Protein AF-A0A7X4XI53-F1 (afdb_monomer_lite)

Radius of gyration: 12.76 Å; chains: 1; bounding box: 34×25×29 Å

Sequence (64 aa):
MKNFTEQEMADCTKAYDLGFEASKNQFDRKTNPYEIFSHEASCWREGFSDCETLKQRGLLNHNE

Foldseek 3Di:
DDDDDPVNVVLLVVLLVQLLVCLVVVHDLVPSPDDCPDSSNVSSPNSVVVNVVCVVVVNPDPDD

pLDDT: mean 90.8, std 12.65, range [43.44, 98.5]

Structure (mmCIF, N/CA/C/O backbone):
data_AF-A0A7X4XI53-F1
#
_entry.id   AF-A0A7X4XI53-F1
#
loop_
_atom_site.group_PDB
_atom_site.id
_atom_site.type_symbol
_atom_site.label_atom_id
_atom_site.label_alt_id
_atom_site.label_comp_id
_atom_site.label_asym_id
_atom_site.label_entity_id
_atom_site.label_seq_id
_atom_site.pdbx_PDB_ins_code
_atom_site.Cartn_x
_atom_site.Cartn_y
_atom_site.Cartn_z
_atom_site.occupancy
_atom_site.B_iso_or_equiv
_atom_site.auth_seq_id
_atom_site.auth_comp_id
_atom_site.auth_asym_id
_atom_site.auth_atom_id
_atom_site.pdbx_PDB_model_num
ATOM 1 N N . MET A 1 1 ? 22.898 -9.379 -1.746 1.00 51.97 1 MET A N 1
ATOM 2 C CA . MET A 1 1 ? 21.699 -8.565 -1.456 1.00 51.97 1 MET A CA 1
ATOM 3 C C . MET A 1 1 ? 21.434 -7.730 -2.693 1.00 51.97 1 MET A C 1
ATOM 5 O O . MET A 1 1 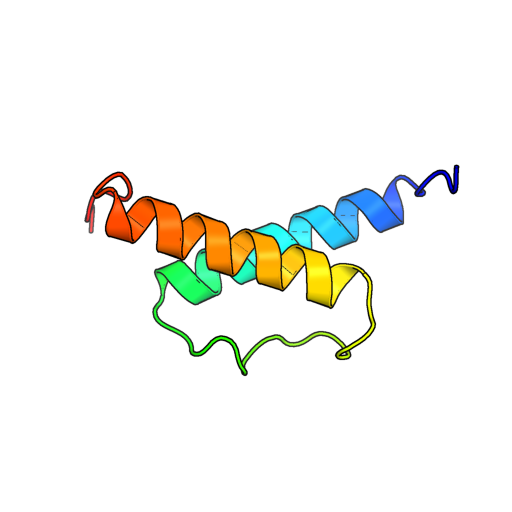? 22.392 -7.189 -3.232 1.00 51.97 1 MET A O 1
ATOM 9 N N . LYS A 1 2 ? 20.207 -7.731 -3.222 1.00 70.50 2 LYS A N 1
ATOM 10 C CA . LYS A 1 2 ? 19.864 -6.898 -4.379 1.00 70.50 2 LYS A CA 1
ATOM 11 C C . LYS A 1 2 ? 19.726 -5.467 -3.855 1.00 70.50 2 LYS A C 1
ATOM 13 O O . LYS A 1 2 ? 18.922 -5.244 -2.958 1.00 70.50 2 LYS A O 1
ATOM 18 N N . ASN A 1 3 ? 20.559 -4.549 -4.336 1.00 77.81 3 ASN A N 1
ATOM 19 C CA . ASN A 1 3 ? 20.419 -3.138 -3.994 1.00 77.81 3 ASN A CA 1
ATOM 20 C C . ASN A 1 3 ? 19.288 -2.577 -4.852 1.00 77.81 3 ASN A C 1
ATOM 22 O O . ASN A 1 3 ? 19.348 -2.701 -6.075 1.00 77.81 3 ASN A O 1
ATOM 26 N N . PHE A 1 4 ? 18.266 -2.018 -4.211 1.00 79.25 4 PHE A N 1
ATOM 27 C CA . PHE A 1 4 ? 17.232 -1.277 -4.917 1.00 79.25 4 PHE A CA 1
ATOM 28 C C . PHE A 1 4 ? 17.804 0.052 -5.394 1.00 79.25 4 PHE A C 1
ATOM 30 O O . PHE A 1 4 ? 18.614 0.687 -4.712 1.00 79.25 4 PHE A O 1
ATOM 37 N N . THR A 1 5 ? 17.392 0.459 -6.582 1.00 91.31 5 THR A N 1
ATOM 38 C CA . THR A 1 5 ? 17.648 1.800 -7.093 1.00 91.31 5 THR A CA 1
ATOM 39 C C . THR A 1 5 ? 16.837 2.828 -6.304 1.00 91.31 5 THR A C 1
ATOM 41 O O . THR A 1 5 ? 15.811 2.511 -5.701 1.00 91.31 5 THR A O 1
ATOM 44 N N . GLU A 1 6 ? 17.271 4.088 -6.335 1.00 92.88 6 GLU A N 1
ATOM 45 C CA . GLU A 1 6 ? 16.509 5.199 -5.747 1.00 92.88 6 GLU A CA 1
ATOM 46 C C . GLU A 1 6 ? 15.091 5.287 -6.321 1.00 92.88 6 GLU A C 1
ATOM 48 O O . GLU A 1 6 ? 14.144 5.566 -5.590 1.00 92.88 6 GLU A O 1
ATOM 53 N N . GLN A 1 7 ? 14.939 4.974 -7.610 1.00 92.00 7 GLN A N 1
ATOM 54 C CA . GLN A 1 7 ? 13.646 4.949 -8.283 1.00 92.00 7 GLN A CA 1
ATOM 55 C C . GLN A 1 7 ? 12.747 3.822 -7.757 1.00 92.00 7 GLN A C 1
ATOM 57 O O . GLN A 1 7 ? 11.601 4.083 -7.408 1.00 92.00 7 GLN A O 1
ATOM 62 N N . GLU A 1 8 ? 13.269 2.598 -7.624 1.00 90.69 8 GLU A N 1
ATOM 63 C CA . GLU A 1 8 ? 12.508 1.468 -7.064 1.00 90.69 8 GLU A CA 1
ATOM 64 C C . GLU A 1 8 ? 12.071 1.740 -5.616 1.00 90.69 8 GLU A C 1
ATOM 66 O O . GLU A 1 8 ? 10.945 1.414 -5.241 1.00 90.69 8 GLU A O 1
ATOM 71 N N . MET A 1 9 ? 12.923 2.383 -4.807 1.00 93.44 9 MET A N 1
ATOM 72 C CA . MET A 1 9 ? 12.545 2.810 -3.455 1.00 93.44 9 MET A CA 1
ATOM 73 C C . MET A 1 9 ? 11.455 3.886 -3.489 1.00 93.44 9 MET A C 1
ATOM 75 O O . MET A 1 9 ? 10.486 3.793 -2.741 1.00 93.44 9 MET A O 1
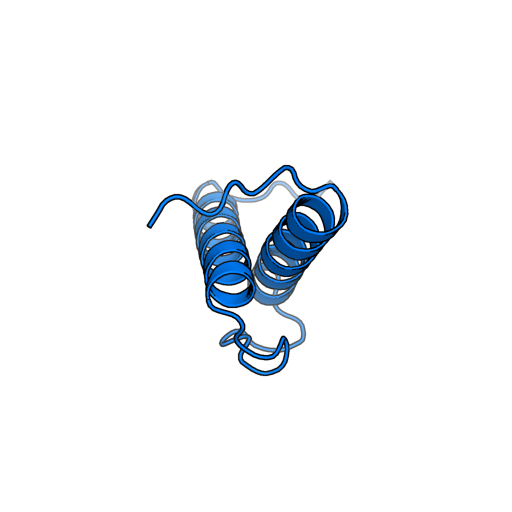ATOM 79 N N . ALA A 1 10 ? 11.575 4.886 -4.367 1.00 95.38 10 ALA A N 1
ATOM 80 C CA . ALA A 1 10 ? 10.576 5.944 -4.502 1.00 95.38 10 ALA A CA 1
ATOM 81 C C . ALA A 1 10 ? 9.211 5.404 -4.957 1.00 95.38 10 ALA A C 1
ATOM 83 O O . ALA A 1 10 ? 8.176 5.850 -4.459 1.00 95.38 10 ALA A O 1
ATOM 84 N N . ASP A 1 11 ? 9.194 4.442 -5.878 1.00 95.75 11 ASP A N 1
ATOM 85 C CA . ASP A 1 11 ? 7.958 3.825 -6.361 1.00 95.75 11 ASP A CA 1
ATOM 86 C C . ASP A 1 11 ? 7.335 2.906 -5.304 1.00 95.75 11 ASP A C 1
ATOM 88 O O . ASP A 1 11 ? 6.117 2.935 -5.119 1.00 95.75 11 ASP A O 1
ATOM 92 N N . CYS A 1 12 ? 8.154 2.193 -4.525 1.00 96.12 12 CYS A N 1
ATOM 93 C CA . CYS A 1 12 ? 7.692 1.451 -3.352 1.00 96.12 12 CYS A CA 1
ATOM 94 C C . CYS A 1 12 ? 7.067 2.375 -2.292 1.00 96.12 12 CYS A C 1
ATOM 96 O O . CYS A 1 12 ? 5.968 2.087 -1.821 1.00 96.12 12 CYS A O 1
ATOM 98 N N . THR A 1 13 ? 7.696 3.511 -1.964 1.00 97.44 13 THR A N 1
ATOM 99 C CA . THR A 1 13 ? 7.139 4.491 -1.012 1.00 97.44 13 THR A CA 1
ATOM 100 C C . THR A 1 13 ? 5.792 5.032 -1.487 1.00 97.44 13 THR A C 1
ATOM 102 O O . THR A 1 13 ? 4.827 5.029 -0.730 1.00 97.44 13 THR A O 1
ATOM 105 N N . LYS A 1 14 ? 5.671 5.418 -2.765 1.00 98.12 14 LYS A N 1
ATOM 106 C CA . LYS A 1 14 ? 4.382 5.869 -3.324 1.00 98.12 14 LYS A CA 1
ATOM 107 C C . LYS A 1 14 ? 3.314 4.782 -3.256 1.00 98.12 14 LYS A C 1
ATOM 109 O O . LYS A 1 14 ? 2.159 5.071 -2.950 1.00 98.12 14 LYS A O 1
ATOM 114 N N . ALA A 1 15 ? 3.686 3.541 -3.566 1.00 98.25 15 ALA A N 1
ATOM 115 C CA . ALA A 1 15 ? 2.774 2.410 -3.500 1.00 98.25 15 ALA A CA 1
ATOM 116 C C . ALA A 1 15 ? 2.301 2.166 -2.062 1.00 98.25 15 ALA A C 1
ATOM 118 O O . ALA A 1 15 ? 1.105 1.976 -1.845 1.00 98.25 15 ALA A O 1
ATOM 119 N N . TYR A 1 16 ? 3.213 2.239 -1.090 1.00 98.50 16 TYR A N 1
ATOM 120 C CA . TYR A 1 16 ? 2.908 2.164 0.337 1.00 98.50 16 TYR A CA 1
ATOM 121 C C . TYR A 1 16 ? 1.905 3.244 0.758 1.00 98.50 16 TYR A C 1
ATOM 123 O O . TYR A 1 16 ? 0.845 2.910 1.291 1.00 98.50 16 TYR A O 1
ATOM 131 N N . ASP A 1 17 ? 2.181 4.513 0.446 1.00 98.31 17 ASP A N 1
ATOM 132 C CA . ASP A 1 17 ? 1.310 5.643 0.796 1.00 98.31 17 ASP A CA 1
ATOM 133 C C . ASP A 1 17 ? -0.092 5.480 0.193 1.00 98.31 17 ASP A C 1
ATOM 135 O O . ASP A 1 17 ? -1.108 5.689 0.863 1.00 98.31 17 ASP A O 1
ATOM 139 N N . LEU A 1 18 ? -0.165 5.030 -1.063 1.00 98.31 18 LEU A N 1
ATOM 140 C CA . LEU A 1 18 ? -1.432 4.763 -1.735 1.00 98.31 18 LEU A CA 1
ATOM 141 C C . LEU A 1 18 ? -2.216 3.631 -1.056 1.00 98.31 18 LEU A C 1
ATOM 143 O O . LEU A 1 18 ? -3.440 3.710 -0.956 1.00 98.31 18 LEU A O 1
ATOM 147 N N . GLY A 1 19 ? -1.537 2.585 -0.583 1.00 98.31 19 GLY A N 1
ATOM 148 C CA . GLY A 1 19 ? -2.159 1.492 0.167 1.00 98.31 19 GLY A CA 1
ATOM 149 C C . GLY A 1 19 ? -2.687 1.942 1.520 1.00 98.31 19 GLY A C 1
ATOM 150 O O . GLY A 1 19 ? -3.813 1.603 1.896 1.00 98.31 19 GLY A O 1
ATOM 151 N N . PHE A 1 20 ? -1.910 2.767 2.217 1.00 98.25 20 PHE A N 1
ATOM 152 C CA . PHE A 1 20 ? -2.299 3.357 3.491 1.00 98.25 20 PHE A CA 1
ATOM 153 C C . PHE A 1 20 ? -3.562 4.214 3.352 1.00 98.25 20 PHE A C 1
ATOM 155 O O . PHE A 1 20 ?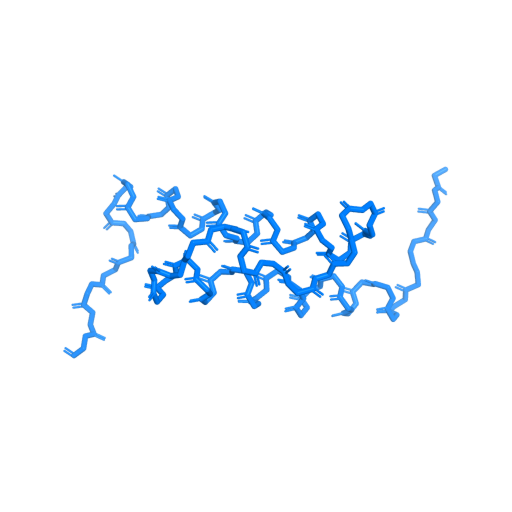 -4.531 4.023 4.094 1.00 98.25 20 PHE A O 1
ATOM 162 N N . GLU A 1 21 ? -3.595 5.114 2.365 1.00 97.38 21 GLU A N 1
ATOM 163 C CA . GLU A 1 21 ? -4.765 5.951 2.087 1.00 97.38 21 GLU A CA 1
ATOM 164 C C . GLU A 1 21 ? -5.953 5.127 1.579 1.00 97.38 21 GLU A C 1
ATOM 166 O O . GLU A 1 21 ? -7.094 5.409 1.950 1.00 97.38 21 GLU A O 1
ATOM 171 N N . ALA A 1 22 ? -5.724 4.068 0.797 1.00 97.69 22 ALA A N 1
ATOM 172 C CA . ALA A 1 22 ? -6.802 3.185 0.365 1.00 97.69 22 ALA A CA 1
ATOM 173 C C . ALA A 1 22 ? -7.504 2.524 1.563 1.00 97.69 22 ALA A C 1
ATOM 175 O O . ALA A 1 22 ? -8.732 2.578 1.679 1.00 97.69 22 ALA A O 1
ATOM 176 N N . SER A 1 23 ? -6.719 1.975 2.496 1.00 96.94 23 SER A N 1
ATOM 177 C CA . SER A 1 23 ? -7.238 1.419 3.748 1.00 96.94 23 SER A CA 1
ATOM 178 C C . SER A 1 23 ? -7.954 2.485 4.565 1.00 96.94 23 SER A C 1
ATOM 180 O O . SER A 1 23 ? -9.082 2.265 5.009 1.00 96.94 23 SER A O 1
ATOM 182 N N . LYS A 1 24 ? -7.355 3.673 4.725 1.00 95.12 24 LYS A N 1
ATOM 183 C CA . LYS A 1 24 ? -7.934 4.809 5.459 1.00 95.12 24 LYS A CA 1
ATOM 184 C C . LYS A 1 24 ? -9.333 5.158 4.949 1.00 95.12 24 LYS A C 1
ATOM 186 O O . LYS A 1 24 ? -10.248 5.214 5.769 1.00 95.12 24 LYS A O 1
ATOM 191 N N . ASN A 1 25 ? -9.503 5.227 3.629 1.00 95.38 25 ASN A N 1
ATOM 192 C CA . ASN A 1 25 ? -10.765 5.494 2.929 1.00 95.38 25 ASN A CA 1
ATOM 193 C C . ASN A 1 25 ? -11.699 4.271 2.787 1.00 95.38 25 ASN A C 1
ATOM 195 O O . ASN A 1 25 ? -12.715 4.359 2.106 1.00 95.38 25 ASN A O 1
ATOM 199 N N . GLN A 1 26 ? -11.397 3.149 3.451 1.00 94.88 26 GLN A N 1
ATOM 200 C CA . GLN A 1 26 ? -12.229 1.936 3.489 1.00 94.88 26 GLN A CA 1
ATOM 201 C C . GLN A 1 26 ? -12.400 1.234 2.128 1.00 94.88 26 GLN A C 1
ATOM 203 O O . GLN A 1 26 ? -13.378 0.516 1.915 1.00 94.88 26 GLN A O 1
ATOM 208 N N . PHE A 1 27 ? -11.449 1.403 1.206 1.00 96.56 27 PHE A N 1
ATOM 209 C CA . PHE A 1 27 ? -11.419 0.601 -0.016 1.00 96.56 27 PHE A CA 1
ATOM 210 C C . PHE A 1 27 ? -11.049 -0.858 0.292 1.00 96.56 27 PHE A C 1
ATOM 212 O O . PHE A 1 27 ? -10.326 -1.146 1.244 1.00 96.56 27 PHE A O 1
ATOM 219 N N . ASP A 1 28 ? -11.543 -1.795 -0.522 1.00 95.75 28 ASP A N 1
ATOM 220 C CA . ASP A 1 28 ? -11.195 -3.215 -0.399 1.00 95.75 28 ASP A CA 1
ATOM 221 C C . ASP A 1 28 ? -9.742 -3.437 -0.848 1.00 95.75 28 ASP A C 1
ATOM 223 O O . ASP A 1 28 ? -9.294 -2.884 -1.849 1.00 95.75 28 ASP A O 1
ATOM 227 N N . ARG A 1 29 ? -9.006 -4.312 -0.160 1.00 92.88 29 ARG A N 1
ATOM 228 C CA . ARG A 1 29 ? -7.624 -4.681 -0.505 1.00 92.88 29 ARG A CA 1
ATOM 229 C C . ARG A 1 29 ? -7.440 -5.125 -1.971 1.00 92.88 29 ARG A C 1
ATOM 231 O O . ARG A 1 29 ? -6.339 -5.024 -2.510 1.00 92.88 29 ARG A O 1
ATOM 238 N N . LYS A 1 30 ? -8.495 -5.623 -2.624 1.00 94.69 30 LYS A N 1
ATOM 239 C CA . LYS A 1 30 ? -8.535 -6.016 -4.046 1.00 94.69 30 LYS A CA 1
ATOM 240 C C . LYS A 1 30 ? -8.373 -4.837 -5.008 1.00 94.69 30 LYS A C 1
ATOM 242 O O . LYS A 1 30 ? -8.105 -5.076 -6.178 1.00 94.69 30 LYS A O 1
ATOM 247 N N . THR A 1 31 ? -8.533 -3.592 -4.551 1.00 95.12 31 THR A N 1
ATOM 248 C CA . THR A 1 31 ? -8.337 -2.392 -5.381 1.00 95.12 31 THR A CA 1
ATOM 249 C C . THR A 1 31 ? -6.865 -2.019 -5.556 1.00 95.12 31 THR A C 1
ATOM 251 O O . THR A 1 31 ? -6.577 -0.941 -6.071 1.00 95.12 31 THR A O 1
ATOM 254 N N . ASN A 1 32 ? -5.934 -2.868 -5.108 1.00 96.69 32 ASN A N 1
ATOM 255 C CA . ASN A 1 32 ? -4.515 -2.711 -5.391 1.00 96.69 32 ASN A CA 1
ATOM 256 C C . ASN A 1 32 ? -4.306 -2.566 -6.916 1.00 96.69 32 ASN A C 1
ATOM 258 O O . ASN A 1 32 ? -4.647 -3.494 -7.651 1.00 96.69 32 ASN A O 1
ATOM 262 N N . PRO A 1 33 ? -3.776 -1.425 -7.398 1.00 96.25 33 PRO A N 1
ATOM 263 C CA . PRO A 1 33 ? -3.667 -1.153 -8.829 1.00 96.25 33 PRO A CA 1
ATOM 264 C C . PRO A 1 33 ? -2.441 -1.807 -9.481 1.00 96.25 33 PRO A C 1
ATOM 266 O O . PRO A 1 33 ? -2.281 -1.717 -10.696 1.00 96.25 33 PRO A O 1
ATOM 269 N N . TYR A 1 34 ? -1.553 -2.413 -8.693 1.00 96.69 34 TYR A N 1
ATOM 270 C CA . TYR A 1 34 ? -0.303 -2.990 -9.172 1.00 96.69 34 TYR A CA 1
ATOM 271 C C . TYR A 1 34 ? -0.461 -4.470 -9.538 1.00 96.69 34 TYR A C 1
ATOM 273 O O . TYR A 1 34 ? -1.246 -5.206 -8.938 1.00 96.69 34 TYR A O 1
ATOM 281 N N . GLU A 1 35 ? 0.350 -4.923 -10.495 1.00 95.69 35 GLU A N 1
ATOM 282 C CA . GLU A 1 35 ? 0.444 -6.334 -10.876 1.00 95.69 35 GLU A CA 1
ATOM 283 C C . GLU A 1 35 ? 0.778 -7.214 -9.661 1.00 95.69 35 GLU A C 1
ATOM 285 O O . GLU A 1 35 ? 1.688 -6.911 -8.895 1.00 95.69 35 GLU A O 1
ATOM 290 N N . ILE A 1 36 ? 0.079 -8.343 -9.498 1.00 90.06 36 ILE A N 1
ATOM 291 C CA . ILE A 1 36 ? 0.056 -9.152 -8.257 1.00 90.06 36 ILE A CA 1
ATOM 292 C C . ILE A 1 36 ? 1.455 -9.508 -7.708 1.00 90.06 36 ILE A C 1
ATOM 294 O O . ILE A 1 36 ? 1.641 -9.609 -6.490 1.00 90.06 36 ILE A O 1
ATOM 298 N N . PHE A 1 37 ? 2.432 -9.710 -8.593 1.00 91.50 37 PHE A N 1
ATOM 299 C CA . PHE A 1 37 ? 3.799 -10.118 -8.251 1.00 91.50 37 PHE A CA 1
ATOM 300 C C . PHE A 1 37 ? 4.831 -8.987 -8.365 1.00 91.50 37 PHE A C 1
ATOM 302 O O . PHE A 1 37 ? 6.033 -9.257 -8.337 1.00 91.50 37 PHE A O 1
ATOM 309 N N . SER A 1 38 ? 4.389 -7.735 -8.494 1.00 93.94 38 SER A N 1
ATOM 310 C CA . SER A 1 38 ? 5.283 -6.581 -8.510 1.00 93.94 38 SER A CA 1
ATOM 311 C C . SER A 1 38 ? 5.765 -6.222 -7.099 1.00 93.94 38 SER A C 1
ATOM 313 O O . SER A 1 38 ? 5.178 -6.607 -6.076 1.00 93.94 38 SER A O 1
ATOM 315 N N . HIS A 1 39 ? 6.871 -5.484 -7.039 1.00 93.38 39 HIS A N 1
ATOM 316 C CA . HIS A 1 39 ? 7.406 -5.004 -5.770 1.00 93.38 39 HIS A CA 1
ATOM 317 C C . HIS A 1 39 ? 6.460 -3.972 -5.141 1.00 93.38 39 HIS A C 1
ATOM 319 O O . HIS A 1 39 ? 6.110 -4.083 -3.968 1.00 93.38 39 HIS A O 1
ATOM 325 N N . GLU A 1 40 ? 5.941 -3.057 -5.954 1.00 96.81 40 GLU A N 1
ATOM 326 C CA . GLU A 1 40 ? 4.958 -2.034 -5.598 1.00 96.81 40 GLU A CA 1
ATOM 327 C C . GLU A 1 40 ? 3.673 -2.653 -5.042 1.00 96.81 40 GLU A C 1
ATOM 329 O O . GLU A 1 40 ? 3.162 -2.192 -4.025 1.00 96.81 40 GLU A O 1
ATOM 334 N N . ALA A 1 41 ? 3.186 -3.757 -5.622 1.00 97.56 41 ALA A N 1
ATOM 335 C CA . ALA A 1 41 ? 2.028 -4.476 -5.091 1.00 97.56 41 ALA A CA 1
ATOM 336 C C . ALA A 1 41 ? 2.260 -5.003 -3.669 1.00 97.56 41 ALA A C 1
ATOM 338 O O . ALA A 1 41 ? 1.309 -5.176 -2.902 1.00 97.56 41 ALA A O 1
ATOM 339 N N . SER A 1 42 ? 3.509 -5.301 -3.312 1.00 96.69 42 SER A N 1
ATOM 340 C CA . SER A 1 42 ? 3.883 -5.704 -1.955 1.00 96.69 42 SER A CA 1
ATOM 341 C C . SER A 1 42 ? 3.943 -4.488 -1.031 1.00 96.69 42 SER A C 1
ATOM 343 O O . SER A 1 42 ? 3.260 -4.500 -0.011 1.00 96.69 42 SER A O 1
ATOM 345 N N . CYS A 1 43 ? 4.607 -3.406 -1.449 1.00 97.94 43 CYS A N 1
ATOM 346 C CA . CYS A 1 43 ? 4.669 -2.152 -0.689 1.00 97.94 43 CYS A CA 1
ATOM 347 C C . CYS A 1 43 ? 3.273 -1.563 -0.411 1.00 97.94 43 CYS A C 1
ATOM 349 O O . CYS A 1 43 ? 2.967 -1.181 0.715 1.00 97.94 43 CYS A O 1
ATOM 351 N N . TRP A 1 44 ? 2.370 -1.586 -1.398 1.00 98.50 44 TRP A N 1
ATOM 352 C CA . TRP A 1 44 ? 0.972 -1.171 -1.234 1.00 98.50 44 TRP A CA 1
ATOM 353 C C . TRP A 1 44 ? 0.229 -2.018 -0.199 1.00 98.50 44 TRP A C 1
ATOM 355 O O . TRP A 1 44 ? -0.498 -1.495 0.645 1.00 98.50 44 TRP A O 1
ATOM 365 N N . ARG A 1 45 ? 0.417 -3.345 -0.226 1.00 97.88 45 ARG A N 1
ATOM 366 C CA . ARG A 1 45 ? -0.215 -4.253 0.746 1.00 97.88 45 ARG A CA 1
ATOM 367 C C . ARG A 1 45 ? 0.297 -4.021 2.164 1.00 97.88 45 ARG A C 1
ATOM 369 O O . ARG A 1 45 ? -0.488 -4.204 3.093 1.00 97.88 45 ARG A O 1
ATOM 376 N N . GLU A 1 46 ? 1.564 -3.650 2.319 1.00 98.06 46 GLU A N 1
ATOM 377 C CA . GLU A 1 46 ? 2.144 -3.268 3.608 1.00 98.06 46 GLU A CA 1
ATOM 378 C C . GLU A 1 46 ? 1.492 -1.989 4.139 1.00 98.06 46 GLU A C 1
ATOM 380 O O . GLU A 1 46 ? 0.906 -2.029 5.218 1.00 98.06 46 GLU A O 1
ATOM 385 N N . GLY A 1 47 ? 1.447 -0.910 3.348 1.00 98.06 47 GLY A N 1
ATOM 386 C CA . GLY A 1 47 ? 0.801 0.343 3.764 1.00 98.06 47 GLY A CA 1
ATOM 387 C C . GLY A 1 47 ? -0.678 0.171 4.121 1.00 98.06 47 GLY A C 1
ATOM 388 O O . GLY A 1 47 ? -1.147 0.692 5.135 1.00 98.06 47 GLY A O 1
ATOM 389 N N . PHE A 1 48 ? -1.409 -0.638 3.346 1.00 98.25 48 PHE A N 1
ATOM 390 C CA . PHE A 1 48 ? -2.800 -0.987 3.645 1.00 98.25 48 PHE A CA 1
ATOM 391 C C . PHE A 1 48 ? -2.939 -1.682 5.010 1.00 98.25 48 PHE A C 1
ATOM 393 O O . PHE A 1 48 ? -3.767 -1.280 5.831 1.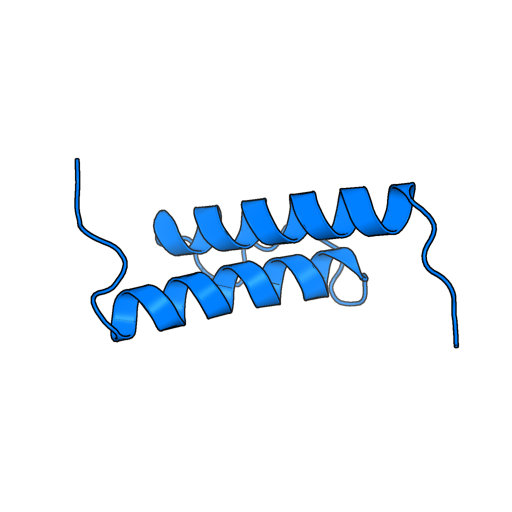00 98.25 48 PHE A O 1
ATOM 400 N N . SER A 1 49 ? -2.110 -2.702 5.260 1.00 97.69 49 SER A N 1
ATOM 401 C CA . SER A 1 49 ? -2.117 -3.504 6.492 1.00 97.69 49 SER A CA 1
ATOM 402 C C . SER A 1 49 ? -1.679 -2.702 7.720 1.00 97.69 49 SER A C 1
ATOM 404 O O . SER A 1 49 ? -2.217 -2.891 8.815 1.00 97.69 49 SER A O 1
ATOM 406 N N . ASP A 1 50 ? -0.715 -1.799 7.563 1.00 97.56 50 ASP A N 1
ATOM 407 C CA . ASP A 1 50 ? -0.257 -0.922 8.639 1.00 97.56 50 ASP A CA 1
ATOM 408 C C . ASP A 1 50 ? -1.364 0.045 9.056 1.00 97.56 50 ASP A C 1
ATOM 410 O O . ASP A 1 50 ? -1.646 0.190 10.248 1.00 97.56 50 ASP A O 1
ATOM 414 N N . CYS A 1 51 ? -2.070 0.636 8.089 1.00 96.75 51 CYS A N 1
ATOM 415 C CA . CYS A 1 51 ? -3.237 1.468 8.365 1.00 96.75 51 CYS A CA 1
ATOM 416 C C . CYS A 1 51 ? -4.327 0.679 9.110 1.00 96.75 51 CYS A C 1
ATOM 418 O O . CYS A 1 51 ? -4.812 1.138 10.145 1.00 96.75 51 CYS A O 1
ATOM 420 N N . GLU A 1 52 ? -4.660 -0.543 8.674 1.00 94.94 52 GLU A N 1
ATOM 421 C CA . GLU A 1 52 ? -5.613 -1.409 9.392 1.00 94.94 52 GLU A CA 1
ATOM 422 C C . GLU A 1 52 ? -5.166 -1.692 10.831 1.00 94.94 52 GLU A C 1
ATOM 424 O O . GLU A 1 52 ? -5.969 -1.626 11.764 1.00 94.94 52 GLU A O 1
ATOM 429 N N . THR A 1 53 ? -3.873 -1.944 11.030 1.00 95.81 53 THR A N 1
ATOM 430 C CA . THR A 1 53 ? -3.289 -2.181 12.354 1.00 95.81 53 THR A CA 1
ATOM 431 C C . THR A 1 53 ? -3.430 -0.952 13.251 1.00 95.81 53 THR A C 1
ATOM 433 O O . THR A 1 53 ? -3.801 -1.073 14.421 1.00 95.81 53 THR A O 1
ATOM 436 N N . LEU A 1 54 ? -3.175 0.247 12.723 1.00 94.31 54 LEU A N 1
ATOM 437 C CA . LEU A 1 54 ? -3.349 1.496 13.465 1.00 94.31 54 LEU A CA 1
ATOM 438 C C . LEU A 1 54 ? -4.822 1.766 13.798 1.00 94.31 54 LEU A C 1
ATOM 440 O O . LEU A 1 54 ? -5.108 2.197 14.917 1.00 94.31 54 LEU A O 1
ATOM 444 N N . LYS A 1 55 ? -5.759 1.460 12.888 1.00 91.25 55 LYS A N 1
ATOM 445 C CA . LYS A 1 55 ? -7.209 1.559 13.147 1.00 91.25 55 LYS A CA 1
ATOM 446 C C . LYS A 1 55 ? -7.629 0.644 14.290 1.00 91.25 55 LYS A C 1
ATOM 448 O O . LYS A 1 55 ? -8.289 1.093 15.221 1.00 91.25 55 LYS A O 1
ATOM 453 N N . GLN A 1 56 ? -7.197 -0.617 14.260 1.00 90.12 56 GLN A N 1
ATOM 454 C CA . GLN A 1 56 ? -7.501 -1.600 15.308 1.00 90.12 56 GLN A CA 1
ATOM 455 C C . GLN A 1 56 ? -6.938 -1.193 16.675 1.00 90.12 56 GLN A C 1
ATOM 457 O O . GLN A 1 56 ? -7.541 -1.481 17.705 1.00 90.12 56 GLN A O 1
ATOM 462 N N . ARG A 1 57 ? -5.796 -0.497 16.690 1.00 92.12 57 ARG A N 1
ATOM 463 C CA . ARG A 1 57 ? -5.176 0.039 17.911 1.00 92.12 57 ARG A CA 1
ATOM 464 C C . ARG A 1 57 ? -5.768 1.379 18.365 1.00 92.12 57 ARG A C 1
ATOM 466 O O . ARG A 1 57 ? -5.326 1.896 19.386 1.00 92.12 57 ARG A O 1
ATOM 473 N N . GLY A 1 58 ? -6.722 1.951 17.625 1.00 88.12 58 GLY A N 1
ATOM 474 C CA . GLY A 1 58 ? -7.296 3.269 17.915 1.00 88.12 58 GLY A CA 1
ATOM 475 C C . GLY A 1 58 ? -6.304 4.426 17.753 1.00 88.12 58 GLY A C 1
ATOM 476 O O . GLY A 1 58 ? -6.481 5.469 18.369 1.00 88.12 58 GLY A O 1
ATOM 477 N N . LEU A 1 59 ? -5.240 4.241 16.963 1.00 86.38 59 LEU A N 1
ATOM 478 C CA . LEU A 1 59 ? -4.173 5.233 16.760 1.00 86.38 59 LEU A CA 1
ATOM 479 C C . LEU A 1 59 ? -4.412 6.140 15.544 1.00 86.38 59 LEU A C 1
ATOM 481 O O . LEU A 1 59 ? -3.697 7.122 15.353 1.00 86.38 59 LEU A O 1
ATOM 485 N N . LEU A 1 60 ? -5.417 5.827 14.727 1.00 78.81 60 LEU A N 1
ATOM 486 C CA . LEU A 1 60 ? -5.925 6.715 13.687 1.00 78.81 60 LEU A CA 1
ATOM 487 C C . LEU A 1 60 ? -7.105 7.496 14.266 1.00 78.81 60 LEU A C 1
ATOM 489 O O .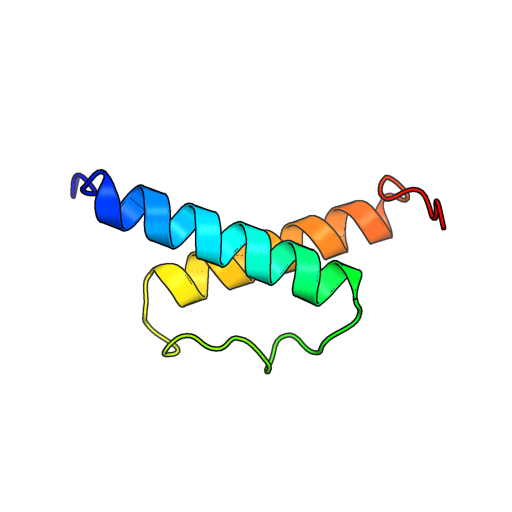 LEU A 1 60 ? -8.231 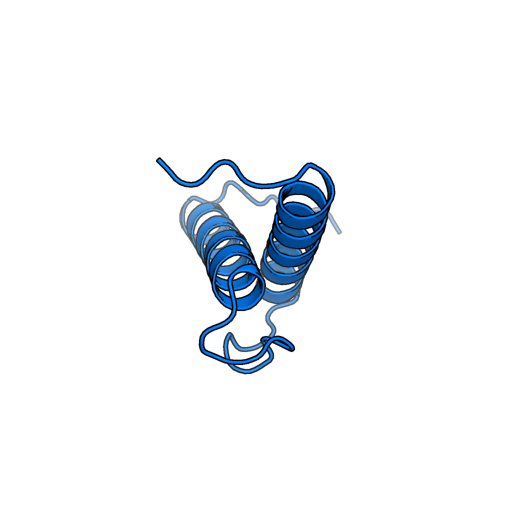7.007 14.293 1.00 78.81 60 LEU A O 1
ATOM 493 N N . ASN A 1 61 ? -6.829 8.695 14.778 1.00 65.81 61 ASN A N 1
ATOM 494 C CA . ASN A 1 61 ? -7.872 9.589 15.271 1.00 65.81 61 ASN A CA 1
ATOM 495 C C . ASN A 1 61 ? -8.787 10.000 14.106 1.00 65.81 61 ASN A C 1
ATOM 497 O O . ASN A 1 61 ? -8.305 10.504 13.089 1.00 65.81 61 ASN A O 1
ATOM 501 N N . HIS A 1 62 ? -10.097 9.796 14.271 1.00 52.97 62 HIS A N 1
ATOM 502 C CA . HIS A 1 62 ? -11.144 10.388 13.438 1.00 52.97 62 HIS A CA 1
ATOM 503 C C . HIS A 1 62 ? -11.124 11.911 13.618 1.00 52.97 62 HIS A C 1
ATOM 505 O O . HIS A 1 62 ? -11.856 12.447 14.440 1.00 52.97 62 HIS A O 1
ATOM 511 N N . ASN A 1 63 ? -10.253 12.597 12.886 1.00 46.25 63 ASN A N 1
ATOM 512 C CA . ASN A 1 63 ? -10.315 14.044 12.731 1.00 46.25 63 ASN A CA 1
ATOM 513 C C . ASN A 1 63 ? -10.747 14.334 11.291 1.00 46.25 63 ASN A C 1
ATOM 515 O O . ASN A 1 63 ? -9.907 14.561 10.419 1.00 46.25 63 ASN A O 1
ATOM 519 N N . GLU A 1 64 ? -12.058 14.241 11.069 1.00 43.44 64 GLU A N 1
ATOM 520 C CA . GLU A 1 64 ? -12.762 15.111 10.121 1.00 43.44 64 GLU A CA 1
ATOM 521 C C . GLU A 1 64 ? -13.198 16.379 10.862 1.00 43.44 64 GLU A C 1
ATOM 523 O O . GLU A 1 64 ? -13.626 16.251 12.035 1.00 43.44 64 GLU A O 1
#

Secondary structure (DSSP, 8-state):
-PPPPHHHHHHHHHHHHHHHHHHHTT--GGG--S-TTSHHHHHHHHHHHHHHHHHHTT-S----